Protein AF-O70429-F1 (afdb_monomer_lite)

GO terms:
  GO:0043565 sequence-specific DNA binding (F, IDA)
  GO:1902170 cellular response to reactive nitrogen species (P, IDA)
  GO:0070301 cellular response to hydrogen peroxide (P, IDA)
  GO:0003700 DNA-binding transcription factor activity (F, IMP)
  GO:0045944 positive regulation of transcription by RNA polymerase II (P, IMP)
  GO:0043565 sequence-specific DNA binding (F, IMP)
  GO:0019221 cytokine-mediated signaling pathway (P, IMP)
  GO:0034097 response to cytokine (P, IMP)

pLDDT: mean 96.54, std 2.78, range [84.88, 98.75]

Secondary structure (DSSP, 8-state):
-HHHHHHHHHT-S----HHHHHHHHHHHHT-----GGGTTTPPPPHHHHHTSBPTTSSSBHHHHHHHHHHHIIIIIHHHHHTT---BS--HHHHHHHHTTSPTT-EEEEE-SSSTT-EEEEEEEE-TTS-EEEEEPPPB--

Sequence (141 aa):
TLNLKFMAEVGTSRGLLPEHFLFLAQKIFNDNSLSIEAFQHRCVSWSQFNKEILLGRGFTFWQWFDGVLDLTKRCLRSYWSDRLIIGFISKQYVTSLLLNEPDGTFLLRFSDSEIGGITIAHVIRGQDGSSQIENIQPFSA

Radius of gyration: 15.66 Å; chains: 1; bounding box: 34×34×46 Å

Structure (mmCIF, N/CA/C/O backbone):
data_AF-O70429-F1
#
_entry.id   AF-O70429-F1
#
loop_
_atom_site.group_PDB
_atom_site.id
_atom_site.type_symbol
_atom_site.label_atom_id
_atom_site.label_alt_id
_atom_site.label_comp_id
_atom_site.label_asym_id
_atom_site.label_entity_id
_atom_site.label_seq_id
_atom_site.pdbx_PDB_ins_code
_atom_site.Cartn_x
_atom_site.Cartn_y
_atom_site.Cartn_z
_atom_site.occupancy
_atom_site.B_iso_or_equiv
_atom_site.auth_seq_id
_atom_site.auth_comp_id
_atom_site.auth_asym_id
_atom_site.auth_atom_id
_atom_site.pdbx_PDB_model_num
ATOM 1 N N . THR A 1 1 ? 4.567 4.081 -14.902 1.00 92.56 1 THR A N 1
ATOM 2 C CA . THR A 1 1 ? 4.767 2.628 -15.120 1.00 92.56 1 THR A CA 1
ATOM 3 C C . THR A 1 1 ? 4.074 1.756 -14.081 1.00 92.56 1 THR A C 1
ATOM 5 O O . THR A 1 1 ? 3.230 0.968 -14.483 1.00 92.56 1 THR A O 1
ATOM 8 N N . LEU A 1 2 ? 4.344 1.908 -12.772 1.00 97.75 2 LEU A N 1
ATOM 9 C CA . LEU A 1 2 ? 3.763 1.044 -11.721 1.00 97.75 2 LEU A CA 1
ATOM 10 C C . LEU A 1 2 ? 2.228 0.957 -11.739 1.00 97.75 2 LEU A C 1
ATOM 12 O O . LEU A 1 2 ? 1.694 -0.141 -11.682 1.00 97.75 2 LEU A O 1
ATOM 16 N N . ASN A 1 3 ? 1.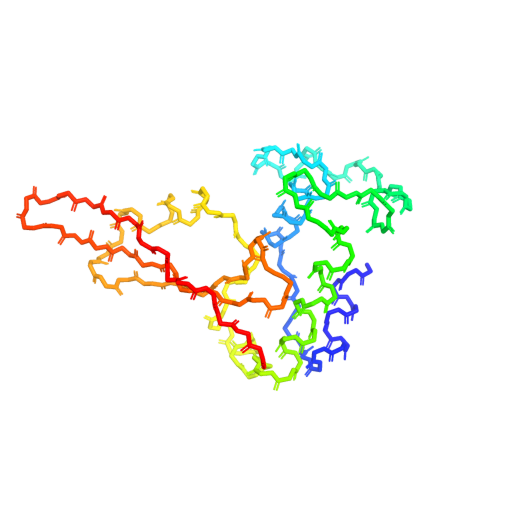520 2.081 -11.894 1.00 98.50 3 ASN A N 1
ATOM 17 C CA . ASN A 1 3 ? 0.051 2.080 -11.949 1.00 98.50 3 ASN A CA 1
ATOM 18 C C . ASN A 1 3 ? -0.513 1.242 -13.107 1.00 98.50 3 ASN A C 1
ATOM 20 O O . ASN A 1 3 ? -1.427 0.452 -12.910 1.00 98.50 3 ASN A O 1
ATOM 24 N N . LEU A 1 4 ? 0.059 1.380 -14.308 1.00 98.44 4 LEU A N 1
ATOM 25 C CA . LEU A 1 4 ? -0.372 0.604 -15.474 1.00 98.44 4 LEU A CA 1
ATOM 26 C C . LEU A 1 4 ? -0.137 -0.894 -15.252 1.00 98.44 4 LEU A C 1
ATOM 28 O O . LEU A 1 4 ? -1.027 -1.693 -15.522 1.00 98.44 4 LEU A O 1
ATOM 32 N N . LYS A 1 5 ? 1.030 -1.262 -14.704 1.00 98.31 5 LYS A N 1
ATOM 33 C CA . LYS A 1 5 ? 1.347 -2.653 -14.356 1.00 98.31 5 LYS A CA 1
ATOM 34 C C . LYS A 1 5 ? 0.386 -3.196 -13.298 1.00 98.31 5 LYS A C 1
ATOM 36 O O . LYS A 1 5 ? -0.111 -4.301 -13.467 1.00 98.31 5 LYS A O 1
ATOM 41 N N . PHE A 1 6 ? 0.089 -2.409 -12.263 1.00 98.69 6 PHE A N 1
ATOM 42 C CA . PHE A 1 6 ? -0.850 -2.785 -11.209 1.00 98.69 6 PHE A CA 1
ATOM 43 C C . PHE A 1 6 ? -2.241 -3.073 -11.772 1.00 98.69 6 PHE A C 1
ATOM 45 O O . PHE A 1 6 ? -2.766 -4.164 -11.579 1.00 98.69 6 PHE A O 1
ATOM 52 N N . MET A 1 7 ? -2.811 -2.129 -12.524 1.00 98.56 7 MET A N 1
ATOM 53 C CA . MET A 1 7 ? -4.137 -2.297 -13.124 1.00 98.56 7 MET A CA 1
ATOM 54 C C . MET A 1 7 ? -4.196 -3.503 -14.069 1.00 98.56 7 MET A C 1
ATOM 56 O O . MET A 1 7 ? -5.160 -4.266 -14.019 1.00 98.56 7 MET A O 1
ATOM 60 N N . ALA A 1 8 ? -3.157 -3.700 -14.889 1.00 98.50 8 ALA A N 1
ATOM 61 C CA . ALA A 1 8 ? -3.085 -4.808 -15.835 1.00 98.50 8 ALA A CA 1
ATOM 62 C C . ALA A 1 8 ? -2.976 -6.177 -15.142 1.00 98.50 8 ALA A C 1
ATOM 64 O O . ALA A 1 8 ? -3.742 -7.078 -15.467 1.00 98.50 8 ALA A O 1
ATOM 65 N N . GLU A 1 9 ? -2.066 -6.336 -14.175 1.00 98.25 9 GLU A N 1
ATOM 66 C CA . GLU A 1 9 ? -1.846 -7.622 -13.492 1.00 98.25 9 GLU A CA 1
ATOM 67 C C . GLU A 1 9 ? -2.997 -8.007 -12.567 1.00 98.25 9 GLU A C 1
ATOM 69 O O . GLU A 1 9 ? -3.401 -9.169 -12.530 1.00 98.25 9 GLU A O 1
ATOM 74 N N . VAL A 1 10 ? -3.545 -7.033 -11.838 1.00 98.38 10 VAL A N 1
ATOM 75 C CA . VAL A 1 10 ? -4.688 -7.253 -10.943 1.00 98.38 10 VAL A CA 1
ATOM 76 C C . VAL A 1 10 ? -5.990 -7.406 -11.739 1.00 98.38 10 VAL A C 1
ATOM 78 O O . VAL A 1 10 ? -6.956 -7.989 -11.249 1.00 98.38 10 VAL A O 1
ATOM 81 N N . GLY A 1 11 ? -6.046 -6.902 -12.975 1.00 98.25 11 GLY A N 1
ATOM 82 C CA . GLY A 1 11 ? -7.252 -6.917 -13.800 1.00 98.25 11 GLY A CA 1
ATOM 83 C C . GLY A 1 11 ? -8.331 -5.970 -13.266 1.00 98.25 11 GLY A C 1
ATOM 84 O O . GLY A 1 11 ? -9.499 -6.350 -13.157 1.00 98.25 11 GLY A O 1
ATOM 85 N N . THR A 1 12 ? -7.951 -4.748 -12.889 1.00 98.12 12 THR A N 1
ATOM 86 C CA . THR A 1 12 ? -8.858 -3.731 -12.327 1.00 98.12 12 THR A CA 1
ATOM 87 C C . THR A 1 12 ? -8.763 -2.409 -13.085 1.00 98.12 12 THR A C 1
ATOM 89 O O . THR A 1 12 ? -7.707 -2.049 -13.599 1.00 98.12 12 THR A O 1
ATOM 92 N N . SER A 1 13 ? -9.864 -1.656 -13.125 1.00 97.88 13 SER A N 1
ATOM 93 C CA . SER A 1 13 ? -9.891 -0.269 -13.610 1.00 97.88 13 SER A CA 1
ATOM 94 C C . SER A 1 13 ? -9.575 0.752 -12.509 1.00 97.88 13 SER A C 1
ATOM 96 O O . SER A 1 13 ? -9.424 1.943 -12.784 1.00 97.88 13 SER A O 1
ATOM 98 N N . ARG A 1 14 ? -9.478 0.313 -11.246 1.00 98.00 14 ARG A N 1
ATOM 99 C CA . ARG A 1 14 ? -9.124 1.168 -10.111 1.00 98.00 14 ARG A CA 1
ATOM 100 C C . ARG A 1 14 ? -7.612 1.170 -9.917 1.00 98.00 14 ARG A C 1
ATOM 102 O O . ARG A 1 14 ? -7.041 0.222 -9.395 1.00 98.00 14 ARG A O 1
ATOM 109 N N . GLY A 1 15 ? -6.966 2.252 -10.334 1.00 97.88 15 GLY A N 1
ATOM 110 C CA . GLY A 1 15 ? -5.523 2.426 -10.188 1.00 97.88 15 GLY A CA 1
ATOM 111 C C . GLY A 1 15 ? -5.067 2.923 -8.815 1.00 97.88 15 GLY A C 1
ATOM 112 O O . GLY A 1 15 ? -5.859 3.108 -7.880 1.00 97.88 15 GLY A O 1
ATOM 113 N N . LEU A 1 16 ? -3.759 3.171 -8.750 1.00 98.38 16 LEU A N 1
ATOM 114 C CA . LEU A 1 16 ? -3.070 3.830 -7.647 1.00 98.38 16 LEU A CA 1
ATOM 115 C C . LEU A 1 16 ? -3.415 5.326 -7.598 1.00 98.38 16 LEU A C 1
ATOM 117 O O . LEU A 1 16 ? -3.580 5.962 -8.640 1.00 98.38 16 LEU A O 1
ATOM 121 N N . LEU A 1 17 ? -3.498 5.872 -6.386 1.00 97.06 17 LEU A N 1
ATOM 122 C CA . LEU A 1 17 ? -3.817 7.269 -6.099 1.00 97.06 17 LEU A CA 1
ATOM 123 C C . LEU A 1 17 ? -2.547 8.046 -5.683 1.00 97.06 17 LEU A C 1
ATOM 125 O O . LEU A 1 17 ? -1.536 7.409 -5.364 1.00 97.06 17 LEU A O 1
ATOM 129 N N . PRO A 1 18 ? -2.552 9.394 -5.694 1.00 95.19 18 PRO A N 1
ATOM 130 C CA . PRO A 1 18 ? -1.405 10.211 -5.278 1.00 95.19 18 PRO A CA 1
ATOM 131 C C . PRO A 1 18 ? -0.821 9.828 -3.910 1.00 95.19 18 PRO A C 1
ATOM 133 O O . PRO A 1 18 ? 0.393 9.696 -3.770 1.00 95.19 18 PRO A O 1
ATOM 136 N N . GLU A 1 19 ? -1.674 9.553 -2.927 1.00 94.56 19 GLU A N 1
ATOM 137 C CA . GLU A 1 19 ? -1.299 9.103 -1.586 1.00 94.56 19 GLU A CA 1
ATOM 138 C C . GLU A 1 19 ? -0.575 7.747 -1.593 1.00 94.56 19 GLU A C 1
ATOM 140 O O . GLU A 1 19 ? 0.369 7.538 -0.829 1.00 94.56 19 GLU A O 1
ATOM 145 N N . HIS A 1 20 ? -0.925 6.848 -2.520 1.00 97.81 20 HIS A N 1
ATOM 146 C CA . HIS A 1 20 ? -0.208 5.584 -2.689 1.00 97.81 20 HIS A CA 1
ATOM 147 C C . HIS A 1 20 ? 1.203 5.838 -3.222 1.00 97.81 20 HIS A C 1
ATOM 149 O O . HIS A 1 20 ? 2.156 5.187 -2.798 1.00 97.81 20 HIS A O 1
ATOM 155 N N . PHE A 1 21 ? 1.358 6.791 -4.146 1.00 97.31 21 PHE A N 1
ATOM 156 C CA . PHE A 1 21 ? 2.671 7.155 -4.675 1.00 97.31 21 PHE A CA 1
ATOM 157 C C . PHE A 1 21 ? 3.556 7.827 -3.634 1.00 97.31 21 PHE A C 1
ATOM 159 O O . PHE A 1 21 ? 4.753 7.551 -3.630 1.00 97.31 21 PHE A O 1
ATOM 166 N N . LEU A 1 22 ? 2.990 8.636 -2.734 1.00 96.25 22 LEU A N 1
ATOM 167 C CA . LEU A 1 22 ? 3.730 9.191 -1.603 1.00 96.25 22 LEU A CA 1
ATOM 168 C C . LEU A 1 22 ? 4.340 8.065 -0.757 1.00 96.25 22 LEU A C 1
ATOM 170 O O . LEU A 1 22 ? 5.548 8.043 -0.541 1.00 96.25 22 LEU A O 1
ATOM 174 N N . PHE A 1 23 ? 3.535 7.077 -0.365 1.00 97.44 23 PHE A N 1
ATOM 175 C CA . PHE A 1 23 ? 4.026 5.921 0.385 1.00 97.44 23 PHE A CA 1
ATOM 176 C C . PHE A 1 23 ? 5.078 5.105 -0.388 1.00 97.44 23 PHE A C 1
ATOM 178 O O . PHE A 1 23 ? 6.099 4.699 0.171 1.00 97.44 23 PHE A O 1
ATOM 185 N N . LEU A 1 24 ? 4.858 4.856 -1.683 1.00 97.88 24 LEU A N 1
ATOM 186 C CA . LEU A 1 24 ? 5.820 4.125 -2.515 1.00 97.88 24 LEU A CA 1
ATOM 187 C C . LEU A 1 24 ? 7.148 4.882 -2.647 1.00 97.88 24 LEU A C 1
ATOM 189 O O . LEU A 1 24 ? 8.204 4.251 -2.613 1.00 97.88 24 LEU A O 1
ATOM 193 N N . ALA A 1 25 ? 7.102 6.213 -2.756 1.00 97.62 25 ALA A N 1
ATOM 194 C CA . ALA A 1 25 ? 8.281 7.070 -2.790 1.00 97.62 25 ALA A CA 1
ATOM 195 C C . ALA A 1 25 ? 9.039 7.026 -1.457 1.00 97.62 25 ALA A C 1
ATOM 197 O O . ALA A 1 25 ? 10.244 6.775 -1.452 1.00 97.62 25 ALA A O 1
ATOM 198 N N . GLN A 1 26 ? 8.333 7.161 -0.330 1.00 96.56 26 GLN A N 1
ATOM 199 C CA . GLN A 1 26 ? 8.924 7.014 1.003 1.00 96.56 26 GLN A CA 1
ATOM 200 C C . GLN A 1 26 ? 9.635 5.663 1.152 1.00 96.56 26 GLN A C 1
ATOM 202 O O . GLN A 1 26 ? 10.771 5.594 1.619 1.00 96.56 26 GLN A O 1
ATOM 207 N N . LYS A 1 27 ? 8.995 4.583 0.683 1.00 97.06 27 LYS A N 1
ATOM 208 C CA . LYS A 1 27 ? 9.547 3.226 0.743 1.00 97.06 27 LYS A CA 1
ATOM 209 C C . LYS A 1 27 ? 10.806 3.060 -0.110 1.00 97.06 27 LYS A C 1
ATOM 211 O O . LYS A 1 27 ? 11.789 2.530 0.395 1.00 97.06 27 LYS A O 1
ATOM 216 N N . ILE A 1 28 ? 10.780 3.462 -1.383 1.00 97.75 28 ILE A N 1
ATOM 217 C CA . ILE A 1 28 ? 11.910 3.228 -2.301 1.00 97.75 28 ILE A CA 1
ATOM 218 C C . ILE A 1 28 ? 13.103 4.143 -2.012 1.00 97.75 28 ILE A C 1
ATOM 220 O O . ILE A 1 28 ? 14.244 3.727 -2.182 1.00 97.75 28 ILE A O 1
ATOM 224 N N . PHE A 1 29 ? 12.853 5.373 -1.555 1.00 97.25 29 PHE A N 1
ATOM 225 C CA . PHE A 1 29 ? 13.910 6.329 -1.222 1.00 97.25 29 PHE A CA 1
ATOM 226 C C . PHE A 1 29 ? 14.365 6.247 0.236 1.00 97.25 29 PHE A C 1
ATOM 228 O O . PHE A 1 29 ? 15.336 6.914 0.587 1.00 97.25 29 PHE A O 1
ATOM 235 N N . ASN A 1 30 ? 13.688 5.445 1.067 1.00 95.50 30 ASN A N 1
ATOM 236 C CA . ASN A 1 30 ? 13.888 5.406 2.515 1.00 95.50 30 ASN A CA 1
ATOM 237 C C . ASN A 1 30 ? 13.860 6.823 3.127 1.00 95.50 30 ASN A C 1
ATOM 239 O O . ASN A 1 30 ? 14.755 7.231 3.867 1.00 95.50 30 ASN A O 1
ATOM 243 N N . ASP A 1 31 ? 12.840 7.591 2.750 1.00 94.94 31 ASP A N 1
ATOM 244 C CA . ASP A 1 31 ? 12.671 9.006 3.082 1.00 94.94 31 ASP A CA 1
ATOM 245 C C . ASP A 1 31 ? 11.303 9.192 3.750 1.00 94.94 31 ASP A C 1
ATOM 247 O O . ASP A 1 31 ? 10.311 8.631 3.296 1.00 94.94 31 ASP A O 1
ATOM 251 N N . ASN A 1 32 ? 11.240 9.961 4.837 1.00 90.75 32 ASN A N 1
ATOM 252 C CA . ASN A 1 32 ? 10.019 10.150 5.626 1.00 90.75 32 ASN A CA 1
ATOM 253 C C . ASN A 1 32 ? 9.280 11.461 5.301 1.00 90.75 32 ASN A C 1
ATOM 255 O O . ASN A 1 32 ? 8.376 11.845 6.044 1.00 90.75 32 ASN A O 1
ATOM 259 N N . SER A 1 33 ? 9.650 12.169 4.226 1.00 92.94 33 SER A N 1
ATOM 260 C CA . SER A 1 33 ? 8.922 13.362 3.788 1.00 92.94 33 SER A CA 1
ATOM 261 C C . SER A 1 33 ? 7.440 13.052 3.559 1.00 92.94 33 SER A C 1
ATOM 263 O O . SER A 1 33 ? 7.084 12.065 2.914 1.00 92.94 33 SER A O 1
ATOM 265 N N . LEU A 1 34 ? 6.568 13.916 4.078 1.00 89.19 34 LEU A N 1
ATOM 266 C CA . LEU A 1 34 ? 5.111 13.813 3.933 1.00 89.19 34 LEU A CA 1
ATOM 267 C C . LEU A 1 34 ? 4.583 14.560 2.697 1.00 89.19 34 LEU A C 1
ATOM 269 O O . LEU A 1 34 ? 3.398 14.488 2.393 1.00 89.19 34 LEU A O 1
ATOM 273 N N . SER A 1 35 ? 5.456 15.287 1.997 1.00 90.19 35 SER A N 1
ATOM 274 C CA . SER A 1 35 ? 5.121 16.103 0.830 1.00 90.19 35 SER A CA 1
ATOM 275 C C . SER A 1 35 ? 5.500 15.368 -0.455 1.00 90.19 35 SER A C 1
ATOM 277 O O . SER A 1 35 ? 6.622 14.873 -0.593 1.00 90.19 35 SER A O 1
ATOM 279 N N . ILE A 1 36 ? 4.565 15.305 -1.408 1.00 88.69 36 ILE A N 1
ATOM 280 C CA . ILE A 1 36 ? 4.789 14.666 -2.712 1.00 88.69 36 ILE A CA 1
ATOM 281 C C . ILE A 1 36 ? 5.779 15.468 -3.570 1.00 88.69 36 ILE A C 1
ATOM 283 O O . ILE A 1 36 ? 6.529 14.899 -4.365 1.00 88.69 36 ILE A O 1
ATOM 287 N N . GLU A 1 37 ? 5.844 16.781 -3.351 1.00 91.56 37 GLU A N 1
ATOM 288 C CA . GLU A 1 37 ? 6.750 17.713 -4.023 1.00 91.56 37 GLU A CA 1
ATOM 289 C C . GLU A 1 37 ? 8.222 17.353 -3.761 1.00 91.56 37 GLU A C 1
ATOM 291 O O . GLU A 1 37 ? 9.059 17.477 -4.656 1.00 91.56 37 GLU A O 1
ATOM 296 N N . ALA A 1 38 ? 8.537 16.799 -2.583 1.00 93.06 38 ALA A N 1
ATOM 297 C CA . ALA A 1 38 ? 9.882 16.323 -2.239 1.00 93.06 38 ALA A CA 1
ATOM 298 C C . ALA A 1 38 ? 10.382 15.166 -3.131 1.00 93.06 38 ALA A C 1
ATOM 300 O O . ALA A 1 38 ? 11.586 14.878 -3.178 1.00 93.06 38 ALA A O 1
ATOM 301 N N . PHE A 1 39 ? 9.464 14.496 -3.833 1.00 95.31 39 PHE A N 1
ATOM 302 C CA . PHE A 1 39 ? 9.739 13.326 -4.666 1.00 95.31 39 PHE A CA 1
ATOM 303 C C . PHE A 1 39 ? 9.543 13.577 -6.164 1.00 95.31 39 PHE A C 1
ATOM 305 O O . PHE A 1 39 ? 10.059 12.809 -6.972 1.00 95.31 39 PHE A O 1
ATOM 312 N N . GLN A 1 40 ? 8.849 14.651 -6.551 1.00 91.81 40 GLN A N 1
ATOM 313 C CA . GLN A 1 40 ? 8.404 14.890 -7.929 1.00 91.81 40 GLN A CA 1
ATOM 314 C C . GLN A 1 40 ? 9.547 14.958 -8.957 1.00 91.81 40 GLN A C 1
ATOM 316 O O . GLN A 1 40 ? 9.371 14.553 -10.105 1.00 91.81 40 GLN A O 1
ATOM 321 N N . HIS A 1 41 ? 10.723 15.438 -8.546 1.00 93.44 41 HIS A N 1
ATOM 322 C CA . HIS A 1 41 ? 11.911 15.547 -9.402 1.00 93.44 41 HIS A CA 1
ATOM 323 C C . HIS A 1 41 ? 12.965 14.469 -9.130 1.00 93.44 41 HIS A C 1
ATOM 325 O O . HIS A 1 41 ? 14.078 14.552 -9.651 1.00 93.44 41 HIS A O 1
ATOM 331 N N . ARG A 1 42 ? 12.652 13.463 -8.305 1.00 96.06 42 ARG A N 1
ATOM 332 C CA . ARG A 1 42 ? 13.600 12.389 -8.012 1.00 96.06 42 ARG A CA 1
ATOM 333 C C . ARG A 1 42 ? 13.597 11.335 -9.109 1.00 96.06 42 ARG A C 1
ATOM 335 O O . ARG A 1 42 ? 12.555 10.919 -9.608 1.00 96.06 42 ARG A O 1
ATOM 342 N N . CYS A 1 43 ? 14.793 10.855 -9.425 1.00 96.31 43 CYS A N 1
ATOM 343 C CA . CYS A 1 43 ? 14.996 9.717 -10.307 1.00 96.31 43 CYS A CA 1
ATOM 344 C C . CYS A 1 43 ? 15.178 8.445 -9.477 1.00 96.31 43 CYS A C 1
ATOM 346 O O . CYS A 1 43 ? 15.844 8.463 -8.444 1.00 96.31 43 CYS A O 1
ATOM 348 N N . VAL A 1 44 ? 14.611 7.341 -9.958 1.00 97.75 44 VAL A N 1
ATOM 349 C CA . VAL A 1 44 ? 14.814 6.001 -9.396 1.00 97.75 44 VAL A CA 1
ATOM 350 C C . VAL A 1 44 ? 15.832 5.270 -10.265 1.00 97.75 44 VAL A C 1
ATOM 352 O O . VAL A 1 44 ? 15.624 5.130 -11.472 1.00 97.75 44 VAL A O 1
ATOM 355 N N . SER A 1 45 ? 16.925 4.795 -9.670 1.00 98.12 45 SER A N 1
ATOM 356 C CA . SER A 1 45 ? 17.884 3.936 -10.364 1.00 98.12 45 SER A CA 1
ATOM 357 C C . SER A 1 45 ? 17.367 2.495 -10.473 1.00 98.12 45 SER A C 1
ATOM 359 O O . SER A 1 45 ? 16.512 2.044 -9.707 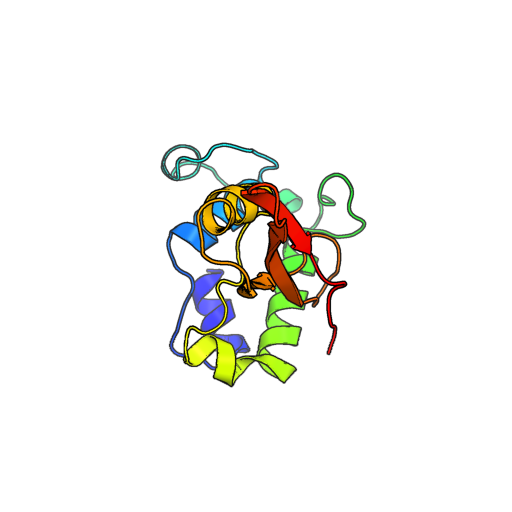1.00 98.12 45 SER A O 1
ATOM 361 N N . TRP A 1 46 ? 17.934 1.716 -11.398 1.00 98.06 46 TRP A N 1
ATOM 362 C CA . TRP A 1 46 ? 17.663 0.275 -11.452 1.00 98.06 46 TRP A CA 1
ATOM 363 C C . TRP A 1 46 ? 18.074 -0.444 -10.160 1.00 98.06 46 TRP A C 1
ATOM 365 O O . TRP A 1 46 ? 17.404 -1.392 -9.740 1.00 98.06 46 TRP A O 1
ATOM 375 N N . SER A 1 47 ? 19.158 0.009 -9.519 1.00 98.00 47 SER A N 1
ATOM 376 C CA . SER A 1 47 ? 19.623 -0.593 -8.274 1.00 98.00 47 SER A CA 1
ATOM 377 C C . SER A 1 47 ? 18.607 -0.394 -7.152 1.00 98.00 47 SER A C 1
ATOM 379 O O . SER A 1 47 ? 18.185 -1.382 -6.559 1.00 98.00 47 SER A O 1
ATOM 381 N N . GLN A 1 48 ? 18.108 0.827 -6.955 1.00 98.31 48 GLN A N 1
ATOM 382 C CA . GLN A 1 48 ? 17.050 1.134 -5.986 1.00 98.31 48 GLN A CA 1
ATOM 383 C C . GLN A 1 48 ? 15.772 0.335 -6.258 1.00 98.31 48 GLN A C 1
ATOM 385 O O . GLN A 1 48 ? 15.100 -0.127 -5.339 1.00 98.31 48 GLN A O 1
ATOM 390 N N . PHE A 1 49 ? 15.434 0.142 -7.535 1.00 98.50 49 PHE A N 1
ATOM 391 C CA . PHE A 1 49 ? 14.218 -0.562 -7.915 1.00 98.50 49 PHE A CA 1
ATOM 392 C C . PHE A 1 49 ? 14.267 -2.066 -7.608 1.00 98.50 49 PHE A C 1
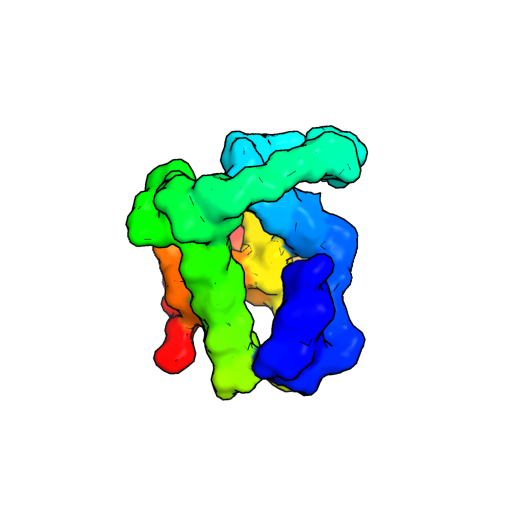ATOM 394 O O . PHE A 1 49 ? 13.289 -2.611 -7.094 1.00 98.50 49 PHE A O 1
ATOM 401 N N . ASN A 1 50 ? 15.369 -2.759 -7.933 1.00 98.12 50 ASN A N 1
ATOM 402 C CA . ASN A 1 50 ? 15.405 -4.228 -7.863 1.00 98.12 50 ASN A CA 1
ATOM 403 C C . ASN A 1 50 ? 16.783 -4.860 -7.568 1.00 98.12 50 ASN A C 1
ATOM 405 O O . ASN A 1 50 ? 17.026 -6.013 -7.931 1.00 98.12 50 ASN A O 1
ATOM 409 N N . LYS A 1 51 ? 17.716 -4.140 -6.941 1.00 97.88 51 LYS A N 1
ATOM 410 C CA . LYS A 1 51 ? 18.997 -4.715 -6.475 1.00 97.88 51 LYS A CA 1
ATOM 411 C C . LYS A 1 51 ? 19.299 -4.392 -5.020 1.00 97.88 51 LYS A C 1
ATOM 413 O O . LYS A 1 51 ? 19.809 -5.249 -4.310 1.00 97.88 51 LYS A O 1
ATOM 418 N N . GLU A 1 52 ? 18.992 -3.178 -4.591 1.00 98.31 52 GLU A N 1
ATOM 419 C CA . GLU A 1 52 ? 19.148 -2.733 -3.216 1.00 98.31 52 GLU A CA 1
ATOM 420 C C . GLU A 1 52 ? 18.045 -3.346 -2.352 1.00 98.31 52 GLU A C 1
ATOM 422 O O . GLU A 1 52 ? 16.862 -3.342 -2.707 1.00 98.31 52 GLU A O 1
ATOM 427 N N . ILE A 1 53 ? 18.454 -3.909 -1.219 1.00 98.00 53 ILE A N 1
ATOM 428 C CA . ILE A 1 53 ? 17.541 -4.450 -0.219 1.00 98.00 53 ILE A CA 1
ATOM 429 C C . ILE A 1 53 ? 16.979 -3.285 0.593 1.00 98.00 53 ILE A C 1
ATOM 431 O O . ILE A 1 53 ? 17.726 -2.400 1.014 1.00 98.00 53 ILE A O 1
ATOM 435 N N . LEU A 1 54 ? 15.664 -3.286 0.822 1.00 97.81 54 LEU A N 1
ATOM 436 C CA . LEU A 1 54 ? 15.024 -2.275 1.658 1.00 97.81 54 LEU A CA 1
ATOM 437 C C . LEU A 1 54 ? 15.591 -2.328 3.083 1.00 97.81 54 LEU A C 1
ATOM 439 O O . LEU A 1 54 ? 15.796 -3.406 3.645 1.00 97.81 54 LEU A O 1
ATOM 443 N N . LEU A 1 55 ? 15.811 -1.159 3.689 1.00 94.00 55 LEU A N 1
ATOM 444 C CA . LEU A 1 55 ? 16.387 -1.061 5.028 1.00 94.00 55 LEU A CA 1
ATOM 445 C C . LEU A 1 55 ? 15.549 -1.855 6.048 1.00 94.00 55 LEU A C 1
ATOM 447 O O . LEU A 1 55 ? 14.336 -1.676 6.155 1.00 94.00 55 LEU A O 1
ATOM 451 N N . GLY A 1 56 ? 16.203 -2.749 6.795 1.00 93.69 56 GLY A N 1
ATOM 452 C CA . GLY A 1 56 ? 15.541 -3.601 7.791 1.00 93.69 56 GLY A CA 1
ATOM 453 C C . GLY A 1 56 ? 14.665 -4.716 7.201 1.00 93.69 56 GLY A C 1
ATOM 454 O O . GLY A 1 56 ? 13.826 -5.271 7.915 1.00 93.69 56 GLY A O 1
ATOM 455 N N . ARG A 1 57 ? 14.825 -5.035 5.910 1.00 95.81 57 ARG A N 1
ATOM 456 C CA . ARG A 1 57 ? 14.121 -6.116 5.203 1.00 95.81 57 ARG A CA 1
ATOM 457 C C . ARG A 1 57 ? 15.104 -7.096 4.564 1.00 95.81 57 ARG A C 1
ATOM 459 O O . ARG A 1 57 ? 16.304 -6.859 4.530 1.00 95.81 57 ARG A O 1
ATOM 466 N N . GLY A 1 58 ? 14.566 -8.206 4.060 1.00 97.19 58 GLY A N 1
ATOM 467 C CA . GLY A 1 58 ? 15.303 -9.223 3.298 1.00 97.19 58 GLY A CA 1
ATOM 468 C C . GLY A 1 58 ? 14.998 -9.214 1.797 1.00 97.19 58 GLY A C 1
ATOM 469 O O . GLY A 1 58 ? 15.265 -10.203 1.125 1.00 97.19 58 GLY A O 1
ATOM 470 N N . PHE A 1 59 ? 14.383 -8.146 1.281 1.00 98.44 59 PHE A N 1
ATOM 471 C CA . PHE A 1 59 ? 13.880 -8.065 -0.092 1.00 98.44 59 PHE A CA 1
ATOM 472 C C . PHE A 1 59 ? 13.999 -6.653 -0.682 1.00 98.44 59 PHE A C 1
ATOM 474 O O . PHE A 1 59 ? 14.095 -5.663 0.048 1.00 98.44 59 PHE A O 1
ATOM 481 N N . THR A 1 60 ? 13.993 -6.566 -2.013 1.00 98.69 60 THR A N 1
ATOM 482 C CA . THR A 1 60 ? 14.033 -5.312 -2.783 1.00 98.69 60 THR A CA 1
ATOM 483 C C . THR A 1 60 ? 12.660 -4.635 -2.843 1.00 98.69 60 THR A C 1
ATOM 485 O O . THR A 1 60 ? 11.630 -5.240 -2.526 1.00 98.69 60 THR A O 1
ATOM 488 N N . PHE A 1 61 ? 12.622 -3.379 -3.304 1.00 98.75 61 PHE A N 1
ATOM 489 C CA . PHE A 1 61 ? 11.363 -2.676 -3.569 1.00 98.75 61 PHE A CA 1
ATOM 490 C C . PHE A 1 61 ? 10.468 -3.447 -4.548 1.00 98.75 61 PHE A C 1
ATOM 492 O O . PHE A 1 61 ? 9.285 -3.651 -4.271 1.00 98.75 61 PHE A O 1
ATOM 499 N N . TRP A 1 62 ? 11.025 -3.895 -5.677 1.00 98.69 62 TRP A N 1
ATOM 500 C CA . TRP A 1 62 ? 10.258 -4.625 -6.681 1.00 98.69 62 TRP A CA 1
ATOM 501 C C . TRP A 1 62 ? 9.723 -5.954 -6.150 1.00 98.69 62 TRP A C 1
ATOM 503 O O . TRP A 1 62 ? 8.551 -6.233 -6.359 1.00 98.69 62 TRP A O 1
ATOM 513 N N . GLN A 1 63 ? 10.523 -6.736 -5.418 1.00 98.69 63 GLN A N 1
ATOM 514 C CA . GLN A 1 63 ? 10.053 -7.995 -4.822 1.00 98.69 63 GLN A CA 1
ATOM 515 C C . GLN A 1 63 ? 8.855 -7.777 -3.889 1.00 98.69 63 GLN A C 1
ATOM 517 O O . GLN A 1 63 ? 7.894 -8.542 -3.920 1.00 98.69 63 GLN A O 1
ATOM 522 N N . TRP A 1 64 ? 8.884 -6.708 -3.088 1.00 98.69 64 TRP A N 1
ATOM 523 C CA . TRP A 1 64 ? 7.753 -6.341 -2.240 1.00 98.69 64 TRP A CA 1
ATOM 524 C C . TRP A 1 64 ? 6.521 -5.933 -3.062 1.00 98.69 64 TRP A C 1
ATOM 526 O O . TRP A 1 64 ? 5.423 -6.433 -2.817 1.00 98.69 64 TRP A O 1
ATOM 536 N N . PHE A 1 65 ? 6.699 -5.052 -4.053 1.00 98.75 65 PHE A N 1
ATOM 537 C CA . PHE A 1 65 ? 5.597 -4.563 -4.885 1.00 98.75 65 PHE A CA 1
ATOM 538 C C . PHE A 1 65 ? 4.959 -5.687 -5.711 1.00 98.75 65 PHE A C 1
ATOM 540 O O . PHE A 1 65 ? 3.738 -5.762 -5.804 1.00 98.75 65 PHE A O 1
ATOM 547 N N . ASP A 1 66 ? 5.768 -6.585 -6.269 1.00 98.56 66 ASP A N 1
ATOM 548 C CA . ASP A 1 66 ? 5.310 -7.747 -7.031 1.00 98.56 66 ASP A CA 1
ATOM 549 C C . ASP A 1 66 ? 4.550 -8.747 -6.146 1.00 98.56 66 ASP A C 1
ATOM 551 O O . ASP A 1 66 ? 3.502 -9.249 -6.539 1.00 98.56 66 ASP A O 1
ATOM 555 N N . GLY A 1 67 ? 4.978 -8.937 -4.893 1.00 98.69 67 GLY A N 1
ATOM 556 C CA . GLY A 1 67 ? 4.205 -9.709 -3.915 1.00 98.69 67 GLY A CA 1
ATOM 557 C C . GLY A 1 67 ? 2.820 -9.119 -3.637 1.00 98.69 67 GLY A C 1
ATOM 558 O O . GLY A 1 67 ? 1.841 -9.853 -3.520 1.00 98.69 67 GLY A O 1
ATOM 559 N N . VAL A 1 68 ? 2.708 -7.788 -3.572 1.00 98.62 68 VAL A N 1
ATOM 560 C CA . VAL A 1 68 ? 1.408 -7.103 -3.467 1.00 98.62 68 VAL A CA 1
ATOM 561 C C . VAL A 1 68 ? 0.559 -7.326 -4.724 1.00 98.62 68 VAL A C 1
ATOM 563 O O . VAL A 1 68 ? -0.653 -7.522 -4.603 1.00 98.62 68 VAL A O 1
ATOM 566 N N . LEU A 1 69 ? 1.165 -7.325 -5.919 1.00 98.62 69 LEU A N 1
ATOM 567 C CA . LEU A 1 69 ? 0.457 -7.640 -7.165 1.00 98.62 69 LEU A CA 1
ATOM 568 C C . LEU A 1 69 ? -0.119 -9.056 -7.133 1.00 98.62 69 LEU A C 1
ATOM 570 O O . LEU A 1 69 ? -1.313 -9.213 -7.392 1.00 98.62 69 LEU A O 1
ATOM 574 N N . ASP A 1 70 ? 0.694 -10.057 -6.787 1.00 98.62 70 ASP A N 1
ATOM 575 C CA . ASP A 1 70 ? 0.263 -11.457 -6.734 1.00 98.62 70 ASP A CA 1
ATOM 576 C C . ASP A 1 70 ? -0.867 -11.662 -5.719 1.00 98.62 70 ASP A C 1
ATOM 578 O O . ASP A 1 70 ? -1.932 -12.173 -6.075 1.00 98.62 70 ASP A O 1
ATOM 582 N N . LEU A 1 71 ? -0.697 -11.157 -4.490 1.00 98.75 71 LEU A N 1
ATOM 583 C CA . LEU A 1 71 ? -1.731 -11.211 -3.454 1.00 98.75 71 LEU A CA 1
ATOM 584 C C . LEU A 1 71 ? -3.035 -10.567 -3.938 1.00 98.75 71 LEU A C 1
ATOM 586 O O . LEU A 1 71 ? -4.120 -11.138 -3.797 1.00 98.75 71 LEU A O 1
ATOM 590 N N . THR A 1 72 ? -2.945 -9.367 -4.516 1.00 98.69 72 THR A N 1
ATOM 591 C CA . THR A 1 72 ? -4.141 -8.629 -4.926 1.00 98.69 72 THR A CA 1
ATOM 592 C C . THR A 1 72 ? -4.851 -9.337 -6.072 1.00 98.69 72 THR A C 1
ATOM 594 O O . THR A 1 72 ? -6.068 -9.501 -6.036 1.00 98.69 72 THR A O 1
ATOM 597 N N . LYS A 1 73 ? -4.095 -9.817 -7.061 1.00 98.31 73 LYS A N 1
ATOM 598 C CA . LYS A 1 73 ? -4.608 -10.581 -8.200 1.00 98.31 73 LYS A CA 1
ATOM 599 C C . LYS A 1 73 ? -5.312 -11.863 -7.760 1.00 98.31 73 LYS A C 1
ATOM 601 O O . LYS A 1 73 ? -6.394 -12.157 -8.265 1.00 98.31 73 LYS A O 1
ATOM 606 N N . ARG A 1 74 ? -4.707 -12.620 -6.840 1.00 98.19 74 ARG A N 1
ATOM 607 C CA . ARG A 1 74 ? -5.209 -13.931 -6.408 1.00 98.19 74 ARG A CA 1
ATOM 608 C C . ARG A 1 74 ? -6.379 -13.830 -5.434 1.00 98.19 74 ARG A C 1
ATOM 610 O O . ARG A 1 74 ? -7.316 -14.613 -5.552 1.00 98.19 74 ARG A O 1
ATOM 617 N N . CYS A 1 75 ? -6.333 -12.883 -4.498 1.00 98.44 75 CYS A N 1
ATOM 618 C CA . CYS A 1 75 ? -7.224 -12.891 -3.334 1.00 98.44 75 CYS A CA 1
ATOM 619 C C . CYS A 1 75 ? -8.047 -11.609 -3.161 1.00 98.44 75 CYS A C 1
ATOM 621 O O . CYS A 1 75 ? -9.126 -11.667 -2.578 1.00 98.44 75 CYS A O 1
ATOM 623 N N . LEU A 1 76 ? -7.567 -10.450 -3.633 1.00 98.69 76 LEU A N 1
ATOM 624 C CA . LEU A 1 76 ? -8.115 -9.150 -3.208 1.00 98.69 76 LEU A CA 1
ATOM 625 C C . LEU A 1 76 ? -8.711 -8.288 -4.328 1.00 98.69 76 LEU A C 1
ATOM 627 O O . LEU A 1 76 ? -9.107 -7.149 -4.080 1.00 98.69 76 LEU A O 1
ATOM 631 N N . ARG A 1 77 ? -8.788 -8.800 -5.560 1.00 98.56 77 ARG A N 1
ATOM 632 C CA . ARG A 1 77 ? -9.193 -8.029 -6.746 1.00 98.56 77 ARG A CA 1
ATOM 633 C C . ARG A 1 77 ? -10.536 -7.312 -6.574 1.00 98.56 77 ARG A C 1
ATOM 635 O O . ARG A 1 77 ? -10.641 -6.141 -6.947 1.00 98.56 77 ARG A O 1
ATOM 642 N N . SER A 1 78 ? -11.552 -8.002 -6.051 1.00 98.56 78 SER A N 1
ATOM 643 C CA . SER A 1 78 ? -12.884 -7.429 -5.806 1.00 98.56 78 SER A CA 1
ATOM 644 C C . SER A 1 78 ? -12.812 -6.323 -4.755 1.00 98.56 78 SER A C 1
ATOM 646 O O . SER A 1 78 ? -13.134 -5.182 -5.060 1.00 98.56 78 SER A O 1
ATOM 648 N N . TYR A 1 79 ? -12.253 -6.619 -3.580 1.00 98.62 79 TYR A N 1
ATOM 649 C CA . TYR A 1 79 ? -12.101 -5.662 -2.478 1.00 98.62 79 TYR A CA 1
ATOM 650 C C . TYR A 1 79 ? -11.328 -4.397 -2.878 1.00 98.62 79 TYR A C 1
ATOM 652 O O . TYR A 1 79 ? -11.694 -3.287 -2.489 1.00 98.62 79 TYR A O 1
ATOM 660 N N . TRP A 1 80 ? -10.279 -4.542 -3.691 1.00 98.75 80 TRP A N 1
ATOM 661 C CA . TRP A 1 80 ? -9.552 -3.404 -4.248 1.00 98.75 80 TRP A CA 1
ATOM 662 C C . TRP A 1 80 ? -10.420 -2.583 -5.213 1.00 98.75 80 TRP A C 1
ATOM 664 O O . TRP A 1 80 ? -10.449 -1.351 -5.147 1.00 98.75 80 TRP A O 1
ATOM 674 N N . SER A 1 81 ? -11.146 -3.256 -6.110 1.00 98.31 81 SER A N 1
ATOM 675 C CA . SER A 1 81 ? -12.009 -2.603 -7.106 1.00 98.31 81 SER A CA 1
ATOM 676 C C . SER A 1 81 ? -13.186 -1.861 -6.459 1.00 98.31 81 SER A C 1
ATOM 678 O O . SER A 1 81 ? -13.573 -0.794 -6.944 1.00 98.31 81 SER A O 1
ATOM 680 N N . ASP A 1 82 ? -13.660 -2.364 -5.320 1.00 98.50 82 ASP A N 1
ATOM 681 C CA . ASP A 1 82 ? -14.710 -1.767 -4.491 1.00 98.50 82 ASP A CA 1
ATOM 682 C C . ASP A 1 82 ? -14.183 -0.673 -3.543 1.00 98.50 82 ASP A C 1
ATOM 684 O O . ASP A 1 82 ? -14.956 -0.082 -2.795 1.00 98.50 82 ASP A O 1
ATOM 688 N N . ARG A 1 83 ? -12.877 -0.358 -3.591 1.00 98.19 83 ARG A N 1
ATOM 689 C CA . ARG A 1 83 ? -12.206 0.652 -2.745 1.00 98.19 83 ARG A CA 1
ATOM 690 C C . ARG A 1 83 ? -12.289 0.366 -1.238 1.00 98.19 83 ARG A C 1
ATOM 692 O O . ARG A 1 83 ? -12.222 1.287 -0.432 1.00 98.19 83 ARG A O 1
ATOM 699 N N . LEU A 1 84 ? -12.361 -0.909 -0.855 1.00 98.56 84 LEU A N 1
ATOM 700 C CA . LEU A 1 84 ? -12.385 -1.347 0.549 1.00 98.56 84 LEU A CA 1
ATOM 701 C C . LEU A 1 84 ? -10.979 -1.460 1.164 1.00 98.56 84 LEU A C 1
ATOM 703 O O . LEU A 1 84 ? -10.830 -1.633 2.372 1.00 98.56 84 LEU A O 1
ATOM 707 N N . ILE A 1 85 ? -9.937 -1.384 0.333 1.00 98.69 85 ILE A N 1
ATOM 708 C CA . ILE A 1 85 ? -8.535 -1.499 0.734 1.00 98.69 85 ILE A CA 1
ATOM 709 C C . ILE A 1 85 ? -7.839 -0.168 0.464 1.00 98.69 85 ILE A C 1
ATOM 711 O O . ILE A 1 85 ? -7.760 0.257 -0.688 1.00 98.69 85 ILE A O 1
ATOM 715 N N . ILE A 1 86 ? -7.277 0.448 1.509 1.00 98.31 86 ILE A N 1
ATOM 716 C CA . ILE A 1 86 ? -6.352 1.581 1.343 1.00 98.31 86 ILE A CA 1
ATOM 717 C C . ILE A 1 86 ? -5.041 1.064 0.741 1.00 98.31 86 ILE A C 1
ATOM 719 O O . ILE A 1 86 ? -4.512 1.609 -0.223 1.00 98.31 86 ILE A O 1
ATOM 723 N N . GLY A 1 87 ? -4.524 -0.045 1.277 1.00 98.50 87 GLY A N 1
ATOM 724 C CA . GLY A 1 87 ? -3.385 -0.758 0.703 1.00 98.50 87 GLY A CA 1
ATOM 725 C C . GLY A 1 87 ? -2.054 -0.066 0.979 1.00 98.50 87 GLY A C 1
ATOM 726 O O . GLY A 1 87 ? -1.317 -0.482 1.869 1.00 98.50 87 GLY A O 1
ATOM 727 N N . PHE A 1 88 ? -1.726 0.975 0.219 1.00 98.38 88 PHE A N 1
ATOM 728 C CA . PHE A 1 88 ? -0.419 1.634 0.258 1.00 98.38 88 PHE A CA 1
ATOM 729 C C . PHE A 1 88 ? -0.398 2.762 1.291 1.00 98.38 88 PHE A C 1
ATOM 731 O O . PHE A 1 88 ? -0.627 3.922 0.955 1.00 98.38 88 PHE A O 1
ATOM 738 N N . ILE A 1 89 ? -0.135 2.417 2.553 1.00 97.25 89 ILE A N 1
ATOM 739 C CA . ILE A 1 89 ? -0.112 3.377 3.660 1.00 97.25 89 ILE A CA 1
ATOM 740 C C . ILE A 1 89 ? 0.847 2.944 4.782 1.00 97.25 89 ILE A C 1
ATOM 742 O O . ILE A 1 89 ? 0.897 1.769 5.166 1.00 97.25 89 ILE A O 1
ATOM 746 N N . SER A 1 90 ? 1.611 3.902 5.322 1.00 94.06 90 SER A N 1
ATOM 747 C CA . SER A 1 90 ? 2.579 3.657 6.397 1.00 94.06 90 SER A CA 1
ATOM 748 C C . SER A 1 90 ? 1.895 3.476 7.749 1.00 94.06 90 SER A C 1
ATOM 750 O O . SER A 1 90 ? 0.843 4.058 8.017 1.00 94.06 90 SER A O 1
ATOM 752 N N . LYS A 1 91 ? 2.530 2.713 8.650 1.00 92.31 91 LYS A N 1
ATOM 753 C CA . LYS A 1 91 ? 2.050 2.572 10.034 1.00 92.31 91 LYS A CA 1
ATOM 754 C C . LYS A 1 91 ? 1.885 3.926 10.727 1.00 92.31 91 LYS A C 1
ATOM 756 O O . LYS A 1 91 ? 0.898 4.110 11.426 1.00 92.31 91 LYS A O 1
ATOM 761 N N . GLN A 1 92 ? 2.806 4.874 10.512 1.00 91.75 92 GLN A N 1
ATOM 762 C CA . GLN A 1 92 ? 2.696 6.196 11.137 1.00 91.75 92 GLN A CA 1
ATOM 763 C C . GLN A 1 92 ? 1.447 6.948 10.660 1.00 91.75 92 GLN A C 1
ATOM 765 O O . GLN A 1 92 ? 0.736 7.525 11.481 1.00 91.75 92 GLN A O 1
ATOM 770 N N . TYR A 1 93 ? 1.154 6.911 9.355 1.00 94.06 93 TYR A N 1
ATOM 771 C CA . TYR A 1 93 ? -0.007 7.619 8.819 1.00 94.06 93 TYR A CA 1
ATOM 772 C C . TYR A 1 93 ? -1.321 6.952 9.238 1.00 94.06 93 TYR A C 1
ATOM 774 O O . TYR A 1 93 ? -2.260 7.637 9.635 1.00 94.06 93 TYR A O 1
ATOM 782 N N . VAL A 1 94 ? -1.357 5.617 9.284 1.00 96.06 94 VAL A N 1
ATOM 783 C CA . VAL A 1 94 ? -2.478 4.864 9.870 1.00 96.06 94 VAL A CA 1
ATOM 784 C C . VAL A 1 94 ? -2.750 5.288 11.307 1.00 96.06 94 VAL A C 1
ATOM 786 O O . VAL A 1 94 ? -3.902 5.551 11.642 1.00 96.06 94 VAL A O 1
ATOM 789 N N . THR A 1 95 ? -1.709 5.406 12.140 1.00 94.81 95 THR A N 1
ATOM 790 C CA . THR A 1 95 ? -1.883 5.862 13.521 1.00 94.81 95 THR A CA 1
ATOM 791 C C . THR A 1 95 ? -2.518 7.245 13.569 1.00 94.81 95 THR A C 1
ATOM 793 O O . THR A 1 95 ? -3.467 7.440 14.319 1.00 94.81 95 THR A O 1
ATOM 796 N N . SER A 1 96 ? -2.057 8.188 12.741 1.00 93.81 96 SER A N 1
ATOM 797 C CA . SER A 1 96 ? -2.646 9.532 12.705 1.00 93.81 96 SER A CA 1
ATOM 798 C C . SER A 1 96 ? -4.100 9.560 12.226 1.00 93.81 96 SER A C 1
ATOM 800 O O . SER A 1 96 ? -4.870 10.376 12.722 1.00 93.81 96 SER A O 1
ATOM 802 N N . LEU A 1 97 ? -4.481 8.669 11.301 1.00 95.44 97 LEU A N 1
ATOM 803 C CA . LEU A 1 97 ? -5.850 8.582 10.794 1.00 95.44 97 LEU A CA 1
ATOM 804 C C . LEU A 1 97 ? -6.798 7.985 11.834 1.00 95.44 97 LEU A C 1
ATOM 806 O O . LEU A 1 97 ? -7.868 8.528 12.056 1.00 95.44 97 LEU A O 1
ATOM 810 N N . LEU A 1 98 ? -6.405 6.888 12.483 1.00 97.25 98 LEU A N 1
ATOM 811 C CA . LEU A 1 98 ? -7.304 6.130 13.353 1.00 97.25 98 LEU A CA 1
ATOM 812 C C . LEU A 1 98 ? -7.393 6.665 14.787 1.00 97.25 98 LEU A C 1
ATOM 814 O O . LEU A 1 98 ? -8.369 6.373 15.470 1.00 97.25 98 LEU A O 1
ATOM 818 N N . LEU A 1 99 ? -6.412 7.441 15.267 1.00 95.25 99 LEU A N 1
ATOM 819 C CA . LEU A 1 99 ? -6.333 7.849 16.681 1.00 95.25 99 LEU A CA 1
ATOM 820 C C . LEU A 1 99 ? -7.592 8.575 17.183 1.00 95.25 99 LEU A C 1
ATOM 822 O O . LEU A 1 99 ? -7.970 8.439 18.348 1.00 95.25 99 LEU A O 1
ATOM 826 N N . ASN A 1 100 ? -8.230 9.349 16.305 1.00 92.94 100 ASN A N 1
ATOM 827 C CA . ASN A 1 100 ? -9.408 10.140 16.648 1.00 92.94 100 ASN A CA 1
ATOM 828 C C . ASN A 1 100 ? -10.733 9.447 16.295 1.00 92.94 100 ASN A C 1
ATOM 830 O O . ASN A 1 100 ? -11.783 9.891 16.766 1.00 92.94 100 ASN A O 1
ATOM 834 N N . GLU A 1 101 ? -10.689 8.340 15.557 1.00 96.25 101 GLU A N 1
ATOM 835 C CA . GLU A 1 101 ? -11.871 7.636 15.061 1.00 96.25 101 GLU A CA 1
ATOM 836 C C . GLU A 1 101 ? -12.580 6.818 16.154 1.00 96.25 101 GLU A C 1
ATOM 838 O O . GLU A 1 101 ? -11.955 6.429 17.146 1.00 96.25 101 GLU A O 1
ATOM 843 N N . PRO A 1 102 ? -13.895 6.558 16.028 1.00 95.50 102 PRO A N 1
ATOM 844 C CA . PRO A 1 102 ? -14.650 5.753 16.987 1.00 95.50 102 PRO A CA 1
ATOM 845 C C . PRO A 1 102 ? -14.043 4.365 17.228 1.00 95.50 102 PRO A C 1
ATOM 847 O O . PRO A 1 102 ? -13.410 3.796 16.337 1.00 95.50 102 PRO A O 1
ATOM 850 N N . ASP A 1 103 ? -14.288 3.807 18.416 1.00 97.06 103 ASP A N 1
ATOM 851 C CA . ASP A 1 103 ? -13.866 2.445 18.760 1.00 97.06 103 ASP A CA 1
ATOM 852 C C . ASP A 1 103 ? -14.321 1.424 17.707 1.00 97.06 103 ASP A C 1
ATOM 854 O O . ASP A 1 103 ? -15.435 1.507 17.184 1.00 97.06 103 ASP A O 1
ATOM 858 N N . GLY A 1 104 ? -13.439 0.484 17.366 1.00 95.94 104 GLY A N 1
ATOM 859 C CA . GLY A 1 104 ? -13.704 -0.523 16.340 1.00 95.94 104 GLY A CA 1
ATOM 860 C C . GLY A 1 104 ? -13.552 -0.033 14.896 1.00 95.94 104 GLY A C 1
ATOM 861 O O . GLY A 1 104 ? -13.691 -0.838 13.975 1.00 95.94 104 GLY A O 1
ATOM 862 N N . THR A 1 105 ? -13.222 1.243 14.662 1.00 98.38 105 THR A N 1
ATOM 863 C CA . THR A 1 105 ? -12.873 1.717 13.314 1.00 98.38 105 THR A CA 1
ATOM 864 C C . THR A 1 105 ? -11.576 1.063 12.850 1.00 98.38 105 THR A C 1
ATOM 866 O O . THR A 1 105 ? -10.591 1.002 13.591 1.00 98.38 105 THR A O 1
ATOM 869 N N . PHE A 1 106 ? -11.559 0.576 11.609 1.00 98.56 106 PHE A N 1
ATOM 870 C CA . PHE A 1 106 ? -10.428 -0.159 11.058 1.00 98.56 106 PHE A CA 1
ATOM 871 C C . PHE A 1 106 ? -10.189 0.148 9.582 1.00 98.56 106 PHE A C 1
ATOM 873 O O . PHE A 1 106 ? -11.049 0.681 8.881 1.00 98.56 106 PHE A O 1
ATOM 880 N N . LEU A 1 107 ? -9.008 -0.232 9.100 1.00 98.69 107 LEU A N 1
ATOM 881 C CA . LEU A 1 107 ? -8.644 -0.186 7.689 1.00 98.69 107 LEU A CA 1
ATOM 882 C C . LEU A 1 107 ? -7.756 -1.369 7.298 1.00 98.69 107 LEU A C 1
ATOM 884 O O . LEU A 1 107 ? -7.082 -1.979 8.133 1.00 98.69 107 LEU A O 1
ATOM 888 N N . LEU A 1 108 ? -7.729 -1.654 5.996 1.00 98.69 108 LEU A N 1
ATOM 889 C CA . LEU A 1 108 ? -6.890 -2.679 5.381 1.00 98.69 108 LEU A CA 1
ATOM 890 C C . LEU A 1 108 ? -5.688 -2.046 4.672 1.00 98.69 108 LEU A C 1
ATOM 892 O O . LEU A 1 108 ? -5.843 -1.143 3.841 1.00 98.69 108 LEU A O 1
ATOM 896 N N . ARG A 1 109 ? -4.487 -2.559 4.954 1.00 98.62 109 ARG A N 1
ATOM 897 C CA . ARG A 1 109 ? -3.231 -2.096 4.345 1.00 98.62 109 ARG A CA 1
ATOM 898 C C . ARG A 1 109 ? -2.291 -3.251 4.017 1.00 98.62 109 ARG A C 1
ATOM 900 O O . ARG A 1 109 ? -2.307 -4.279 4.689 1.00 98.62 109 ARG A O 1
ATOM 907 N N . PHE A 1 110 ? -1.433 -3.070 3.022 1.00 98.62 110 PHE A N 1
ATOM 908 C CA . PHE A 1 110 ? -0.390 -4.042 2.710 1.00 98.62 110 PHE A CA 1
ATOM 909 C C . PHE A 1 110 ? 0.691 -4.044 3.794 1.00 98.62 110 PHE A C 1
ATOM 911 O O . PHE A 1 110 ? 1.056 -3.003 4.345 1.00 98.62 110 PHE A O 1
ATOM 918 N N . SER A 1 111 ? 1.194 -5.232 4.118 1.00 97.81 111 SER A N 1
ATOM 919 C CA . SER A 1 111 ? 2.264 -5.409 5.094 1.00 97.81 111 SER A CA 1
ATOM 920 C C . SER A 1 111 ? 3.567 -4.810 4.576 1.00 97.81 111 SER A C 1
ATOM 922 O O . SER A 1 111 ? 3.956 -5.018 3.431 1.00 97.81 111 SER A O 1
ATOM 924 N N . ASP A 1 112 ? 4.282 -4.089 5.439 1.00 94.62 112 ASP A N 1
ATOM 925 C CA . ASP A 1 112 ? 5.615 -3.566 5.126 1.00 94.62 112 ASP A CA 1
ATOM 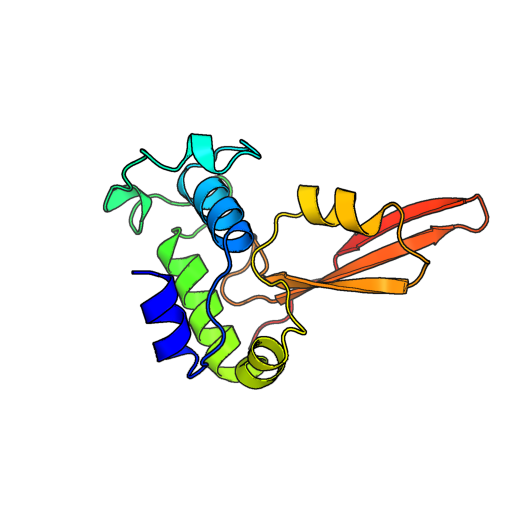926 C C . ASP A 1 112 ? 6.724 -4.595 5.349 1.00 94.62 112 ASP A C 1
ATOM 928 O O . ASP A 1 112 ? 7.832 -4.409 4.849 1.00 94.62 112 ASP A O 1
ATOM 932 N N . SER A 1 113 ? 6.461 -5.607 6.180 1.00 94.50 113 SER A N 1
ATOM 933 C CA . SER A 1 113 ? 7.442 -6.588 6.656 1.00 94.50 113 SER A CA 1
ATOM 934 C C . SER A 1 113 ? 7.365 -7.923 5.937 1.00 94.50 113 SER A C 1
ATOM 936 O O . SER A 1 113 ? 8.328 -8.679 5.990 1.00 94.50 113 SER A O 1
ATOM 938 N N . GLU A 1 114 ? 6.254 -8.197 5.262 1.00 96.25 114 GLU A N 1
ATOM 939 C CA . GLU A 1 114 ? 5.994 -9.469 4.598 1.00 96.25 114 GLU A CA 1
ATOM 940 C C . GLU A 1 114 ? 5.673 -9.230 3.125 1.00 96.25 114 GLU A C 1
ATOM 942 O O . GLU A 1 114 ? 4.914 -8.321 2.780 1.00 96.25 114 GLU A O 1
ATOM 947 N N . ILE A 1 115 ? 6.265 -10.046 2.253 1.00 98.19 115 ILE A N 1
ATOM 948 C CA . ILE A 1 115 ? 5.933 -10.062 0.827 1.00 98.19 115 ILE A CA 1
ATOM 949 C C . ILE A 1 115 ? 4.547 -10.684 0.678 1.00 98.19 115 ILE A C 1
ATOM 951 O O . ILE A 1 115 ? 4.307 -11.772 1.193 1.00 98.19 115 ILE A O 1
ATOM 955 N N . GLY A 1 116 ? 3.647 -10.004 -0.036 1.00 97.94 116 GLY A N 1
ATOM 956 C CA . GLY A 1 116 ? 2.307 -10.536 -0.294 1.00 97.94 116 GLY A CA 1
ATOM 957 C C . GLY A 1 116 ? 1.459 -10.706 0.968 1.00 97.94 116 GLY A C 1
ATOM 958 O O . GLY A 1 116 ? 0.624 -11.603 1.019 1.00 97.94 116 GLY A O 1
ATOM 959 N N . GLY A 1 117 ? 1.659 -9.846 1.974 1.00 98.25 117 GLY A N 1
ATOM 960 C CA . GLY A 1 117 ? 0.819 -9.790 3.171 1.00 98.25 117 GLY A CA 1
ATOM 961 C C . GLY A 1 117 ? -0.161 -8.611 3.161 1.00 98.25 117 GLY A C 1
ATOM 962 O O . GLY A 1 117 ? 0.201 -7.502 2.761 1.00 98.25 117 GLY A O 1
ATOM 963 N N . ILE A 1 118 ? -1.376 -8.812 3.674 1.00 98.62 118 ILE A N 1
ATOM 964 C CA . ILE A 1 118 ? -2.340 -7.748 4.017 1.00 98.62 118 ILE A CA 1
ATOM 965 C C . ILE A 1 118 ? -2.656 -7.797 5.512 1.00 98.62 118 ILE A C 1
ATOM 967 O O . ILE A 1 118 ? -2.745 -8.869 6.089 1.00 98.62 118 ILE A O 1
ATOM 971 N N . THR A 1 119 ? -2.806 -6.653 6.169 1.00 98.50 119 THR A N 1
ATOM 972 C CA . THR A 1 119 ? -3.067 -6.559 7.613 1.00 98.50 119 THR A CA 1
ATOM 973 C C . THR A 1 119 ? -4.221 -5.599 7.889 1.00 98.50 119 THR A C 1
ATOM 975 O O . THR A 1 119 ? -4.510 -4.701 7.090 1.00 98.50 119 THR A O 1
ATOM 978 N N . ILE A 1 120 ? -4.874 -5.808 9.030 1.00 98.62 120 ILE A N 1
ATOM 979 C CA . ILE A 1 120 ? -5.898 -4.928 9.584 1.00 98.62 120 ILE A CA 1
ATOM 980 C C . ILE A 1 120 ? -5.237 -4.058 10.649 1.00 98.62 120 ILE A C 1
ATOM 982 O O . ILE A 1 120 ? -4.585 -4.574 11.560 1.00 98.62 120 ILE A O 1
ATOM 986 N N . ALA A 1 121 ? -5.441 -2.749 10.548 1.00 98.44 121 ALA A N 1
ATOM 987 C CA . ALA A 1 121 ? -5.171 -1.822 11.636 1.00 98.44 121 ALA A CA 1
ATOM 988 C C . ALA A 1 121 ? -6.494 -1.280 12.169 1.00 98.44 121 ALA A C 1
ATOM 990 O O . ALA A 1 121 ? -7.343 -0.881 11.371 1.00 98.44 121 ALA A O 1
ATOM 991 N N . HIS A 1 122 ? -6.665 -1.262 13.487 1.00 98.31 122 HIS A N 1
ATOM 992 C CA . HIS A 1 122 ? -7.879 -0.756 14.121 1.00 98.31 122 HIS A CA 1
ATOM 993 C C . HIS A 1 122 ? -7.566 0.038 15.386 1.00 98.31 122 HIS A C 1
ATOM 995 O O . HIS A 1 122 ? -6.527 -0.165 16.018 1.00 98.31 122 HIS A O 1
ATOM 1001 N N . VAL A 1 123 ? -8.461 0.961 15.731 1.00 98.19 123 VAL A N 1
ATOM 1002 C CA . VAL A 1 123 ? -8.417 1.6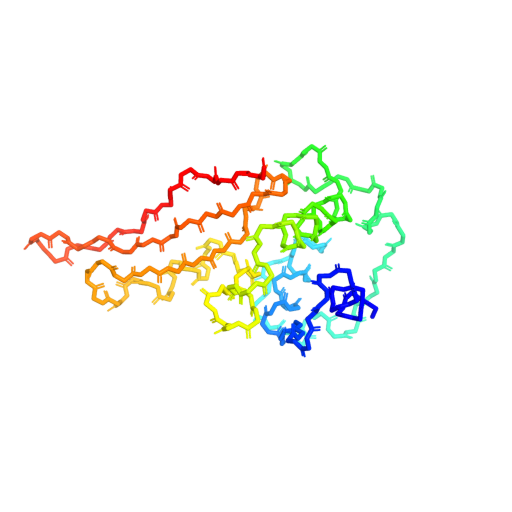83 17.005 1.00 98.19 123 VAL A CA 1
ATOM 1003 C C . VAL A 1 123 ? -9.217 0.924 18.059 1.00 98.19 123 VAL A C 1
ATOM 1005 O O . VAL A 1 123 ? -10.314 0.434 17.788 1.00 98.19 123 VAL A O 1
ATOM 1008 N N . ILE A 1 124 ? -8.644 0.832 19.256 1.00 96.56 124 ILE A N 1
ATOM 1009 C CA . ILE A 1 124 ? -9.312 0.397 20.480 1.00 96.56 124 ILE A CA 1
ATOM 1010 C C . ILE A 1 124 ? -9.348 1.592 21.425 1.00 96.56 124 ILE A C 1
ATOM 1012 O O . ILE A 1 124 ? -8.308 2.215 21.674 1.00 96.56 124 ILE A O 1
ATOM 1016 N N . ARG A 1 125 ? -10.525 1.915 21.960 1.00 93.25 125 ARG A N 1
ATOM 1017 C CA . ARG A 1 125 ? -10.692 2.953 22.980 1.00 93.25 125 ARG A CA 1
ATOM 1018 C C . ARG A 1 125 ? -10.982 2.337 24.340 1.00 93.25 125 ARG A C 1
ATOM 1020 O O . ARG A 1 125 ? -11.970 1.630 24.525 1.00 93.25 125 ARG A O 1
ATOM 1027 N N . GLY A 1 126 ? -10.106 2.622 25.298 1.00 88.50 126 GLY A N 1
ATOM 1028 C CA . GLY A 1 126 ? -10.277 2.226 26.687 1.00 88.50 126 GLY A CA 1
ATOM 1029 C C . GLY A 1 126 ? -11.419 2.987 27.359 1.00 88.50 126 GLY A C 1
ATOM 1030 O O . GLY A 1 126 ? -11.797 4.087 26.950 1.00 88.50 126 GLY A O 1
ATOM 1031 N N . GLN A 1 127 ? -11.953 2.420 28.443 1.00 86.69 127 GLN A N 1
ATOM 1032 C CA . GLN A 1 127 ? -12.973 3.084 29.269 1.00 86.69 127 GLN A CA 1
ATOM 1033 C C . GLN A 1 127 ? -12.459 4.378 29.926 1.00 86.69 127 GLN A C 1
ATOM 1035 O O . GLN A 1 127 ? -13.250 5.229 30.319 1.00 86.69 127 GLN A O 1
ATOM 1040 N N . ASP A 1 128 ? -11.139 4.533 30.026 1.00 90.12 128 ASP A N 1
ATOM 1041 C CA . ASP A 1 128 ? -10.435 5.722 30.510 1.00 90.12 128 ASP A CA 1
ATOM 1042 C C . ASP A 1 128 ? -10.277 6.822 29.440 1.00 90.12 128 ASP A C 1
ATOM 1044 O O . ASP A 1 128 ? -9.700 7.873 29.714 1.00 90.12 128 ASP A O 1
ATOM 1048 N N . GLY A 1 129 ? -10.780 6.595 28.221 1.00 84.88 129 GLY A N 1
ATOM 1049 C CA . GLY A 1 129 ? -10.646 7.506 27.085 1.00 84.88 129 GLY A CA 1
ATOM 1050 C C . GLY A 1 129 ? -9.306 7.404 26.351 1.00 84.88 129 GLY A C 1
ATOM 1051 O O . GLY A 1 129 ? -9.100 8.122 25.369 1.00 84.88 129 GLY A O 1
ATOM 1052 N N . SER A 1 130 ? -8.399 6.516 26.776 1.00 92.00 130 SER A N 1
ATOM 1053 C CA . SER A 1 130 ? -7.159 6.249 26.044 1.00 92.00 130 SER A CA 1
ATOM 1054 C C . SER A 1 130 ? -7.461 5.573 24.700 1.00 92.00 130 SER A C 1
ATOM 1056 O O . SER A 1 130 ? -8.429 4.827 24.562 1.00 92.00 130 SER A O 1
ATOM 1058 N N . SER A 1 131 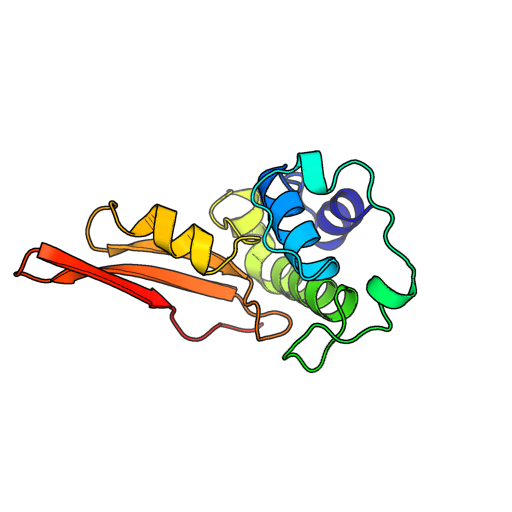? -6.663 5.871 23.672 1.00 94.44 131 SER A N 1
ATOM 1059 C CA . SER A 1 131 ? -6.807 5.278 22.335 1.00 94.44 131 SER A CA 1
ATOM 1060 C C . SER A 1 131 ? -5.514 4.569 21.948 1.00 94.44 131 SER A C 1
ATOM 1062 O O . SER A 1 131 ? -4.438 5.166 22.006 1.00 94.44 131 SER A O 1
ATOM 1064 N N . GLN A 1 132 ? -5.621 3.310 21.534 1.00 95.50 132 GLN A N 1
ATOM 1065 C CA . GLN A 1 132 ? -4.499 2.490 21.086 1.00 95.50 132 GLN A CA 1
ATOM 1066 C C . GLN A 1 132 ? -4.776 1.950 19.686 1.00 95.50 132 GLN A C 1
ATOM 1068 O O . GLN A 1 132 ? -5.882 1.512 19.385 1.00 95.50 132 GLN A O 1
ATOM 1073 N N . ILE A 1 133 ? -3.757 1.974 18.826 1.00 97.25 133 ILE A N 1
ATOM 1074 C CA . ILE A 1 133 ? -3.832 1.377 17.492 1.00 97.25 133 ILE A CA 1
ATOM 1075 C C . ILE A 1 133 ? -3.198 -0.003 17.533 1.00 97.25 133 ILE A C 1
ATOM 1077 O O . ILE A 1 133 ? -2.001 -0.135 17.798 1.00 97.25 133 ILE A O 1
ATOM 1081 N N . GLU A 1 134 ? -3.983 -1.020 17.209 1.00 96.81 134 GLU A N 1
ATOM 1082 C CA . GLU A 1 134 ? -3.507 -2.390 17.085 1.00 96.81 134 GLU A CA 1
ATOM 1083 C C . GLU A 1 134 ? -3.396 -2.796 15.616 1.00 96.81 134 GLU A C 1
ATOM 1085 O O . GLU A 1 134 ? -4.165 -2.365 14.757 1.00 96.81 134 GLU A O 1
ATOM 1090 N N . ASN A 1 135 ? -2.369 -3.592 15.313 1.00 97.06 135 ASN A N 1
ATOM 1091 C CA . ASN A 1 135 ? -2.136 -4.144 13.984 1.00 97.06 135 ASN A CA 1
ATOM 1092 C C . ASN A 1 135 ? -2.191 -5.664 14.100 1.00 97.06 135 ASN A C 1
ATOM 1094 O O . ASN A 1 135 ? -1.327 -6.261 14.743 1.00 97.06 135 ASN A O 1
ATOM 1098 N N . ILE A 1 136 ? -3.176 -6.275 13.453 1.00 97.75 136 ILE A N 1
ATOM 1099 C CA . ILE A 1 136 ? -3.320 -7.729 13.421 1.00 97.75 136 ILE A CA 1
ATOM 1100 C C . ILE A 1 136 ? -2.183 -8.321 12.580 1.00 97.75 136 ILE A C 1
ATOM 1102 O O . ILE A 1 136 ? -1.716 -7.697 11.619 1.00 97.75 136 ILE A O 1
ATOM 1106 N N . GLN A 1 137 ? -1.719 -9.523 12.931 1.00 97.25 137 GLN A N 1
ATOM 1107 C CA . GLN A 1 137 ? -0.731 -10.238 12.123 1.00 97.25 137 GLN A CA 1
ATOM 1108 C C . GLN A 1 137 ? -1.183 -10.300 10.647 1.00 97.25 137 GLN A C 1
ATOM 1110 O O . GLN A 1 137 ? -2.367 -10.534 10.394 1.00 97.25 137 GLN A O 1
ATOM 1115 N N . PRO A 1 138 ? -0.287 -10.056 9.671 1.00 97.94 138 PRO A N 1
ATOM 1116 C CA . PRO A 1 138 ? -0.665 -10.097 8.267 1.00 97.94 138 PRO A CA 1
ATOM 1117 C C . PRO A 1 138 ? -1.171 -11.472 7.813 1.00 97.94 138 PRO A C 1
ATOM 1119 O O . PRO A 1 138 ? -0.748 -12.516 8.305 1.00 97.94 138 PRO A O 1
ATOM 1122 N N . PHE A 1 139 ? -2.056 -11.443 6.823 1.00 98.25 139 PHE A N 1
ATOM 1123 C CA . PHE A 1 139 ? -2.597 -12.593 6.114 1.00 98.25 139 PHE A CA 1
ATOM 1124 C C . PHE A 1 139 ? -1.912 -12.723 4.752 1.00 98.25 139 PHE A C 1
ATOM 1126 O O . PHE A 1 139 ? -1.756 -11.723 4.044 1.00 98.25 139 PHE A O 1
ATOM 1133 N N . SER A 1 140 ? -1.547 -13.947 4.377 1.00 96.12 140 SER A N 1
ATOM 1134 C CA . SER A 1 140 ? -1.000 -14.301 3.063 1.00 96.12 140 SER A CA 1
ATOM 1135 C C . SER A 1 140 ? -2.023 -15.062 2.208 1.00 96.12 140 SER A C 1
ATOM 1137 O O . SER A 1 140 ? -3.087 -15.446 2.694 1.00 96.12 140 SER A O 1
ATOM 1139 N N . ALA A 1 141 ? -1.694 -15.258 0.931 1.00 89.81 141 ALA A N 1
ATOM 1140 C CA . ALA A 1 141 ? -2.509 -15.973 -0.057 1.00 89.81 141 ALA A CA 1
ATOM 1141 C C . ALA A 1 141 ? -2.384 -17.506 0.002 1.00 89.81 141 ALA A C 1
ATOM 1143 O O . ALA A 1 141 ? -1.559 -18.015 0.790 1.00 89.81 141 ALA A O 1
#

Organism: Rattus norvegicus (NCBI:txid10116)

Foldseek 3Di:
DLFVVLCVLLVAPDTDDLQLVQLLQCFLVVHDDPDSVVPPPDDHDPCSQAPDATPPAPGHSPQQSVLLSVLSNPPNSVCVNVVQAPARDDPVVLCVVAQPPDAFDKHKYADPHDRNWIWIWHWHADPVRGIDIDIDDTDHD

InterPro domains:
  IPR000980 SH2 domain [PF00017] (85-129)
  IPR000980 SH2 domain [PS50001] (64-141)
  IPR001217 Transcription factor STAT [PTHR11801] (1-141)
  IPR008967 p53-like transcription factor, DNA-binding domain superfamily [SSF49417] (1-75)
  IPR036860 SH2 domain superfamily [G3DSA:3.30.505.10] (85-141)
  IPR036860 SH2 domain superfamily [SSF55550] (76-140)
  IPR048988 Signal transducer and activator of transcription, linker domain [PF21354] (1-65)